Protein 1NEP (pdb70)

GO terms:
  GO:0032367 intracellular cholesterol transport (P, IDA)
  GO:0005515 protein binding (F, IPI)

Foldseek 3Di:
DWDDWDFPAQDQKAWDTWDKPPPPDPPAEDEAPDKIKIKTKMFGQAWFQWKFKWKWWQDVNRTDTFDFPDGTQCVQFDPDRHHHGHMTIGIGMGGQHPPDDQAKIKMWMFMAGPVRHTNTIIIGIYGYHD

Solvent-accessible surface area: 6856 Å² total; per-residue (Å²): 70,95,12,172,79,136,72,41,22,28,182,17,5,84,25,123,59,1,39,2,40,66,4,102,103,69,50,1,112,16,89,72,76,89,36,2,59,3,59,0,28,0,20,1,72,32,83,0,114,53,5,126,3,61,3,49,0,37,17,151,63,107,88,60,95,6,78,23,96,64,51,51,0,39,149,6,62,4,211,36,63,0,57,117,102,108,76,20,65,0,72,14,108,5,30,3,72,115,143,12,54,58,75,124,1,33,2,29,1,25,0,15,13,73,158,112,70,97,0,0,2,2,33,4,40,3,62,5,49,83

InterPro domains:
  IPR003172 MD-2-related lipid-recognition domain [PF02221] (22-146)
  IPR003172 MD-2-related lipid-recognition domain [SM00737] (24-145)
  IPR014756 Immunoglobulin E-set [SSF81296] (21-148)
  IPR033916 Npc2 like, ML domain [cd00916] (24-145)
  IPR039670 Sterol transport protein NPC2-like [PTHR11306] (3-147)

CATH classification: 2.60.40.770

Organism: Bos taurus (NCBI:txid9913)

Secondary structure (DSSP, 8-state):
-B---EES---SEEEEEEEEES-SSSSEEEETT-EEEEEEEEEESS-BS--EEEEEEEETTEEEE---S--BGGGTT--SSB-TT-EEEEEEEEE--TTS-SSEEEEEEEEE-TTS-EEEEEEEEEEEE-

B-factor: mean 12.36, std 5.07, range [4.88, 28.71]

Sequence (130 aa):
EPVKFKDCGSWVGVIKEVNVSPCPTQPCKLHRGQSYSVNVTFTSNTQSQSSKAVVHGIVMGIPVPFPIPESDGCKSGIRCPIEKDKTYNYVNKLPVKNEYPSIKVVVEWELTDDKNQRFFCWQIPIEVEA

Structure (mmCIF, N/CA/C/O backbone):
data_1NEP
#
_entry.id   1NEP
#
_cell.length_a   100.157
_cell.length_b   100.157
_cell.length_c   100.157
_cell.angle_alpha   90.00
_cell.angle_beta   90.00
_cell.angle_gamma   90.00
#
_symmetry.space_group_name_H-M   'I 2 3'
#
loop_
_entity.id
_entity.type
_entity.pdbx_description
1 polymer 'Epididymal secretory protein E1'
2 non-polymer 2-acetamido-2-deoxy-beta-D-glucopyranose
3 non-polymer 'PHOSPHATE ION'
4 water water
#
loop_
_atom_site.group_PDB
_atom_site.id
_atom_site.type_symbol
_atom_site.label_atom_id
_atom_site.label_alt_id
_atom_site.label_comp_id
_atom_site.label_asym_id
_atom_site.label_entity_id
_atom_site.label_seq_id
_atom_site.pdbx_PDB_ins_code
_atom_site.Cartn_x
_atom_site.Cartn_y
_atom_site.Cartn_z
_atom_site.occupancy
_atom_site.B_iso_or_equiv
_atom_site.auth_seq_id
_atom_site.auth_comp_id
_atom_site.auth_asym_id
_atom_site.auth_atom_id
_atom_site.pdbx_PDB_model_num
ATOM 1 N N . GLU A 1 1 ? 59.495 -19.753 71.951 1.00 9.00 1 GLU A N 1
ATOM 2 C CA . GLU A 1 1 ? 60.675 -19.837 72.847 1.00 8.90 1 GLU A CA 1
ATOM 3 C C . GLU A 1 1 ? 60.220 -20.120 74.273 1.00 8.75 1 GLU A C 1
ATOM 4 O O . GLU A 1 1 ? 59.084 -19.808 74.649 1.00 8.04 1 GLU A O 1
ATOM 10 N N . PRO A 1 2 ? 61.093 -20.726 75.087 1.00 9.00 2 PRO A N 1
ATOM 11 C CA . PRO A 1 2 ? 60.687 -20.985 76.467 1.00 9.57 2 PRO A CA 1
ATOM 12 C C . PRO A 1 2 ? 60.518 -19.612 77.114 1.00 8.92 2 PRO A C 1
ATOM 13 O O . PRO A 1 2 ? 61.328 -18.701 76.888 1.00 8.97 2 PRO A O 1
ATOM 17 N N . VAL A 1 3 ? 59.480 -19.455 77.925 1.00 8.11 3 VAL A N 1
ATOM 18 C CA . VAL A 1 3 ? 59.236 -18.189 78.601 1.00 7.68 3 VAL A CA 1
ATOM 19 C C . VAL A 1 3 ? 59.172 -18.332 80.122 1.00 7.79 3 VAL A C 1
ATOM 20 O O . VAL A 1 3 ? 58.911 -19.423 80.666 1.00 8.93 3 VAL A O 1
ATOM 24 N N . LYS A 1 4 ? 59.416 -17.223 80.811 1.00 6.75 4 LYS A N 1
ATOM 25 C CA . LYS A 1 4 ? 59.288 -17.168 82.269 1.00 7.88 4 LYS A CA 1
ATOM 26 C C . LYS A 1 4 ? 57.775 -17.058 82.517 1.00 7.65 4 LYS A C 1
ATOM 27 O O . LYS A 1 4 ? 57.052 -16.442 81.722 1.00 7.65 4 LYS A O 1
ATOM 33 N N . PHE A 1 5 ? 57.281 -17.650 83.600 1.00 7.34 5 PHE A N 1
ATOM 34 C CA . PHE A 1 5 ? 55.842 -17.624 83.866 1.00 7.39 5 PHE A CA 1
ATOM 35 C C . PHE A 1 5 ? 55.606 -17.754 85.356 1.00 7.78 5 PHE A C 1
ATOM 36 O O . PHE A 1 5 ? 56.536 -18.021 86.120 1.00 8.36 5 PHE A O 1
ATOM 44 N N . LYS A 1 6 ? 54.357 -17.557 85.765 1.00 7.41 6 LYS A N 1
ATOM 45 C CA . LYS A 1 6 ? 53.967 -17.724 87.157 1.00 8.23 6 LYS A CA 1
ATOM 46 C C . LYS A 1 6 ? 53.004 -18.913 87.236 1.00 8.20 6 LYS A C 1
ATOM 47 O O . LYS A 1 6 ? 52.024 -18.983 86.480 1.00 7.95 6 LYS A O 1
ATOM 53 N N . ASP A 1 7 ? 53.284 -19.861 88.123 1.00 7.54 7 ASP A N 1
ATOM 54 C CA . ASP A 1 7 ? 52.379 -20.992 88.270 1.00 7.93 7 ASP A CA 1
ATOM 55 C C . ASP A 1 7 ? 51.199 -20.527 89.117 1.00 8.22 7 ASP A C 1
ATOM 56 O O . ASP A 1 7 ? 51.362 -20.064 90.258 1.00 8.57 7 ASP A O 1
ATOM 61 N N . CYS A 1 8 ? 50.004 -20.641 88.556 1.00 7.46 8 CYS A N 1
ATOM 62 C CA . CYS A 1 8 ? 48.800 -20.187 89.250 1.00 7.92 8 CYS A CA 1
ATOM 63 C C . CYS A 1 8 ? 47.938 -21.291 89.816 1.00 7.97 8 CYS A C 1
ATOM 64 O O . CYS A 1 8 ? 46.766 -21.064 90.131 1.00 9.29 8 CYS A O 1
A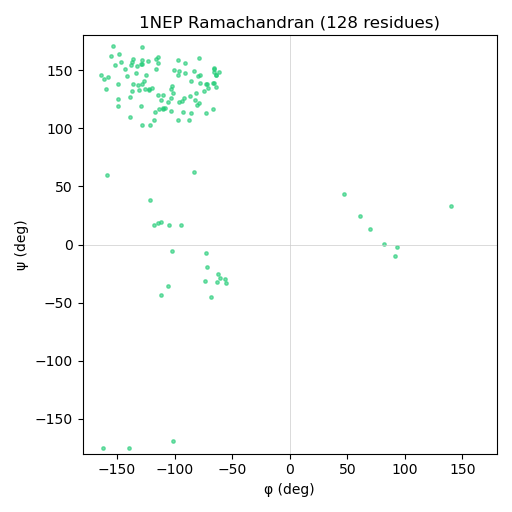TOM 67 N N . GLY A 1 9 ? 48.498 -22.487 89.940 1.00 7.79 9 GLY A N 1
ATOM 68 C CA . GLY A 1 9 ? 47.746 -23.565 90.552 1.00 7.74 9 GLY A CA 1
ATOM 69 C C . GLY A 1 9 ? 47.860 -24.955 89.968 1.00 8.13 9 GLY A C 1
ATOM 70 O O . GLY A 1 9 ? 46.886 -25.705 90.024 1.00 8.36 9 GLY A O 1
ATOM 71 N N . SER A 1 10 ? 49.020 -25.327 89.422 1.00 8.04 10 SER A N 1
ATOM 72 C CA . SER A 1 10 ? 49.180 -26.671 88.855 1.00 7.79 10 SER A CA 1
ATOM 73 C C . SER A 1 10 ? 49.090 -27.651 90.011 1.00 8.79 10 SER A C 1
ATOM 74 O O . SER A 1 10 ? 49.945 -27.651 90.916 1.00 9.10 10 SER A O 1
ATOM 77 N N . TRP A 1 11 ? 48.063 -28.496 89.962 1.00 7.64 11 TRP A N 1
ATOM 78 C CA . TRP A 1 11 ? 47.753 -29.409 91.059 1.00 9.03 11 TRP A CA 1
ATOM 79 C C . TRP A 1 11 ? 47.951 -30.895 90.825 1.00 8.42 11 TRP A C 1
ATOM 80 O O . TRP A 1 11 ? 48.446 -31.590 91.700 1.00 9.33 11 TRP A O 1
ATOM 91 N N . VAL A 1 12 ? 47.527 -31.387 89.664 1.00 7.65 12 VAL A N 1
ATOM 92 C CA . VAL A 1 12 ? 47.691 -32.803 89.328 1.00 8.06 12 VAL A CA 1
ATOM 93 C C . VAL A 1 12 ? 48.654 -32.976 88.156 1.00 7.75 12 VAL A C 1
ATOM 94 O O . VAL A 1 12 ? 48.683 -34.016 87.495 1.00 8.43 12 VAL A O 1
ATOM 98 N N . GLY A 1 13 ? 49.441 -31.932 87.903 1.00 7.42 13 GLY A N 1
ATOM 99 C CA . GLY A 1 13 ? 50.448 -31.960 86.857 1.00 7.30 13 GLY A CA 1
ATOM 100 C C . GLY A 1 13 ? 51.604 -31.083 87.303 1.00 7.25 13 GLY A C 1
ATOM 101 O O . GLY A 1 13 ? 51.463 -30.274 88.221 1.00 7.75 13 GLY A O 1
ATOM 102 N N . VAL A 1 14 ? 52.741 -31.249 86.636 1.00 7.43 14 VAL A N 1
ATOM 103 C CA . VAL A 1 14 ? 53.955 -30.508 86.930 1.00 7.59 14 VAL A CA 1
ATOM 104 C C . VAL A 1 14 ? 54.478 -29.911 85.627 1.00 7.58 14 VAL A C 1
ATOM 105 O O . VAL A 1 14 ? 54.805 -30.638 84.683 1.00 7.50 14 VAL A O 1
ATOM 109 N N . ILE A 1 15 ? 54.560 -28.588 85.576 1.00 7.00 15 ILE A N 1
ATOM 110 C CA . ILE A 1 15 ? 55.047 -27.923 84.372 1.00 7.63 15 ILE A CA 1
ATOM 111 C C . ILE A 1 15 ? 56.561 -28.047 84.205 1.00 7.77 15 ILE A C 1
ATOM 112 O O . ILE A 1 15 ? 57.320 -27.801 85.138 1.00 8.22 15 ILE A O 1
ATOM 117 N N . LYS A 1 16 ? 56.974 -28.425 83.001 1.00 7.63 16 LYS A N 1
ATOM 118 C CA . LYS A 1 16 ? 58.394 -28.539 82.664 1.00 9.10 16 LYS A CA 1
ATOM 119 C C . LYS A 1 16 ? 58.835 -27.371 81.774 1.00 9.34 16 LYS A C 1
ATOM 120 O O . LYS A 1 16 ? 59.965 -26.888 81.880 1.00 10.23 16 LYS A O 1
ATOM 126 N N . GLU A 1 17 ? 57.952 -26.928 80.885 1.00 8.67 17 GLU A N 1
ATOM 127 C CA . GLU A 1 17 ? 58.277 -25.806 80.020 1.00 8.93 17 GLU A CA 1
ATOM 128 C C . GLU A 1 17 ? 57.024 -25.193 79.425 1.00 8.53 17 GLU A C 1
ATOM 129 O O . GLU A 1 17 ? 56.076 -25.900 79.115 1.00 8.08 17 GLU A O 1
ATOM 135 N N . VAL A 1 18 ? 57.014 -23.868 79.310 1.00 7.95 18 VAL A N 1
ATOM 136 C CA . VAL A 1 18 ? 55.930 -23.160 78.630 1.00 7.73 18 VAL A CA 1
ATOM 137 C C . VAL A 1 18 ? 56.651 -22.494 77.447 1.00 7.73 18 VAL A C 1
ATOM 138 O O . VAL A 1 18 ? 57.518 -21.636 77.636 1.00 7.07 18 VAL A O 1
ATOM 142 N N . ASN A 1 19 ? 56.327 -22.918 76.230 1.00 7.60 19 ASN A N 1
ATOM 143 C CA . ASN A 1 19 ? 56.982 -22.366 75.051 1.00 8.19 19 ASN A CA 1
ATOM 144 C C . ASN A 1 19 ? 55.958 -21.592 74.245 1.00 8.12 19 ASN A C 1
ATOM 145 O O . ASN A 1 19 ? 54.976 -22.167 73.768 1.00 8.39 19 ASN A O 1
ATOM 150 N N . VAL A 1 20 ? 56.172 -20.283 74.110 1.00 8.27 20 VAL A N 1
ATOM 151 C CA . VAL A 1 20 ? 55.255 -19.418 73.365 1.00 7.92 20 VAL A CA 1
ATOM 152 C C . VAL A 1 20 ? 56.055 -18.746 72.259 1.00 8.09 20 VAL A C 1
ATOM 153 O O . VAL A 1 20 ? 57.148 -18.230 72.510 1.00 7.65 20 VAL A O 1
ATOM 157 N N . SER A 1 21 ? 55.516 -18.759 71.045 1.00 7.49 21 SER A N 1
ATOM 158 C CA . SER A 1 21 ? 56.209 -18.163 69.904 1.00 8.55 21 SER A CA 1
ATOM 159 C C . SER A 1 21 ? 55.250 -17.275 69.139 1.00 8.31 21 SER A C 1
ATOM 160 O O . SER A 1 21 ? 54.093 -17.624 68.934 1.00 8.21 21 SER A O 1
ATOM 163 N N . PRO A 1 22 ? 55.706 -16.096 68.716 1.00 8.68 22 PRO A N 1
ATOM 164 C CA . PRO A 1 22 ? 57.045 -15.531 68.894 1.00 8.85 22 PRO A CA 1
ATOM 165 C C . PRO A 1 22 ? 57.141 -14.799 70.223 1.00 8.76 22 PRO A C 1
ATOM 166 O O . PRO A 1 22 ? 56.298 -13.954 70.534 1.00 8.76 22 PRO A O 1
ATOM 170 N N . CYS A 1 23 ? 58.156 -15.129 71.015 1.00 8.27 23 CYS A N 1
ATOM 171 C CA . CYS A 1 23 ? 58.346 -14.459 72.289 1.00 7.88 23 CYS A CA 1
ATOM 172 C C . CYS A 1 23 ? 59.776 -14.585 72.798 1.00 7.93 23 CYS A C 1
ATOM 173 O O . CYS A 1 23 ? 59.993 -15.111 73.893 1.00 7.91 23 CYS A O 1
ATOM 176 N N . PRO A 1 24 ? 60.768 -14.084 72.034 1.00 8.27 24 PRO A N 1
ATOM 177 C CA . PRO A 1 24 ? 62.170 -14.172 72.458 1.00 9.13 24 PRO A CA 1
ATOM 178 C C . PRO A 1 24 ? 62.471 -13.406 73.730 1.00 8.52 24 PRO A C 1
ATOM 179 O O . PRO A 1 24 ? 63.366 -13.788 74.476 1.00 8.63 24 PRO A O 1
ATOM 183 N N . THR A 1 25 ? 61.760 -12.297 73.940 1.00 7.79 25 THR A N 1
ATOM 184 C CA . THR A 1 25 ? 61.885 -11.516 7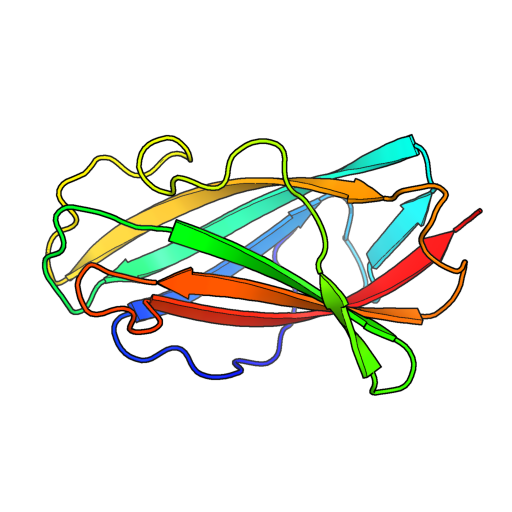5.169 1.00 6.90 25 THR A CA 1
ATOM 185 C C . THR A 1 25 ? 60.461 -11.158 75.592 1.00 6.58 25 THR A C 1
ATOM 186 O O . THR A 1 25 ? 59.522 -11.169 74.771 1.00 6.47 25 THR A O 1
ATOM 190 N N . GLN A 1 26 ? 60.307 -10.822 76.866 1.00 5.60 26 GLN A N 1
ATOM 191 C CA . GLN A 1 26 ? 58.991 -10.557 77.425 1.00 6.21 26 GLN A CA 1
ATOM 192 C C . GLN A 1 26 ? 58.764 -9.120 77.871 1.00 7.15 26 GLN A C 1
ATOM 193 O O . GLN A 1 26 ? 59.718 -8.388 78.099 1.00 6.65 26 GLN A O 1
ATOM 199 N N . PRO A 1 27 ? 57.496 -8.677 77.933 1.00 7.86 27 PRO A N 1
ATOM 200 C CA . PRO A 1 27 ? 56.273 -9.415 77.606 1.00 7.06 27 PRO A CA 1
ATOM 201 C C . PRO A 1 27 ? 56.202 -9.761 76.120 1.00 7.85 27 PRO A C 1
ATOM 202 O O . PRO A 1 27 ? 56.744 -9.049 75.260 1.00 7.84 27 PRO A O 1
ATOM 206 N N . CYS A 1 28 ? 55.531 -10.860 75.799 1.00 8.42 28 CYS A N 1
ATOM 207 C CA . CYS A 1 28 ? 55.352 -11.199 74.399 1.00 8.93 28 CYS A CA 1
ATOM 208 C C . CYS A 1 28 ? 54.471 -10.122 73.805 1.00 10.17 28 CYS A C 1
ATOM 209 O O . CYS A 1 28 ? 53.641 -9.507 74.488 1.00 9.71 28 CYS A O 1
ATOM 212 N N . LYS A 1 29 ? 54.641 -9.893 72.523 1.00 11.76 29 LYS A N 1
ATOM 213 C CA . LYS A 1 29 ? 53.817 -8.925 71.860 1.00 14.99 29 LYS A CA 1
ATOM 214 C C . LYS A 1 29 ? 53.516 -9.496 70.484 1.00 15.52 29 LYS A C 1
ATOM 215 O O . LYS A 1 29 ? 54.327 -10.207 69.894 1.00 17.64 29 LYS A O 1
ATOM 221 N N . LEU A 1 30 ? 52.318 -9.229 70.009 1.00 17.38 30 LEU A N 1
ATOM 222 C CA . LEU A 1 30 ? 51.902 -9.709 68.709 1.00 16.95 30 LEU A CA 1
ATOM 223 C C . LEU A 1 30 ? 50.68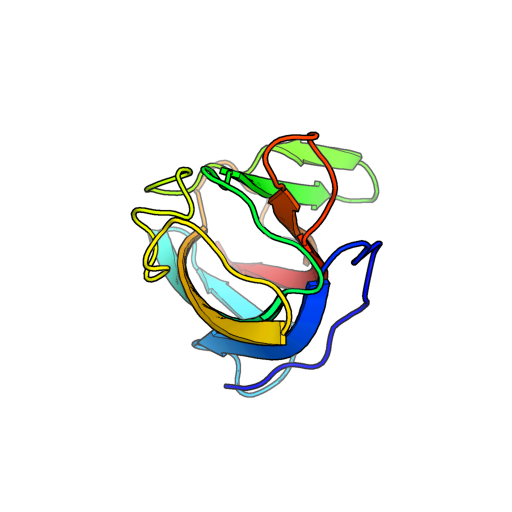9 -8.857 68.410 1.00 17.70 30 LEU A C 1
ATOM 224 O O . LEU A 1 30 ? 49.957 -8.485 69.328 1.00 16.90 30 LEU A O 1
ATOM 229 N N . HIS A 1 31 ? 50.501 -8.544 67.131 1.00 18.07 31 HIS A N 1
ATOM 230 C CA . HIS A 1 31 ? 49.389 -7.718 66.675 1.00 18.48 31 HIS A CA 1
ATOM 231 C C . HIS A 1 31 ? 48.089 -8.467 66.578 1.00 18.67 31 HIS A C 1
ATOM 232 O O . HIS A 1 31 ? 48.055 -9.704 66.496 1.00 18.74 31 HIS A O 1
ATOM 239 N N . ARG A 1 32 ? 46.989 -7.711 66.573 1.00 17.57 32 ARG A N 1
ATOM 240 C CA . ARG A 1 32 ? 45.689 -8.341 66.415 1.00 17.75 32 ARG A CA 1
ATOM 241 C C . ARG A 1 32 ? 45.708 -9.011 65.069 1.00 17.98 32 ARG A C 1
ATOM 242 O O . ARG A 1 32 ? 46.380 -8.508 64.179 1.00 18.69 32 ARG A O 1
ATOM 250 N N . GLY A 1 33 ? 44.999 -10.120 64.919 1.00 18.39 33 GLY A N 1
ATOM 251 C CA . GLY A 1 33 ? 44.956 -10.822 63.649 1.00 19.07 33 GLY A CA 1
ATOM 252 C C . GLY A 1 33 ? 46.017 -11.901 63.505 1.00 18.86 33 GLY A C 1
ATOM 253 O O . GLY A 1 33 ? 45.990 -12.668 62.535 1.00 19.76 33 GLY A O 1
ATOM 254 N N . GLN A 1 34 ? 46.971 -11.965 64.433 1.00 17.82 34 GLN A N 1
ATOM 255 C CA . GLN A 1 34 ? 48.023 -12.990 64.390 1.00 17.80 34 GLN A CA 1
ATOM 256 C C . GLN A 1 34 ? 47.847 -13.890 65.599 1.00 16.46 34 GLN A C 1
ATOM 257 O O . GLN A 1 34 ? 47.173 -13.514 66.557 1.00 16.67 34 GLN A O 1
ATOM 263 N N . SER A 1 35 ? 48.440 -15.078 65.558 1.00 13.72 35 SER A N 1
ATOM 264 C CA . SER A 1 35 ? 48.321 -15.996 66.680 1.00 12.72 35 SER A CA 1
ATOM 265 C C . SER A 1 35 ? 49.651 -16.462 67.225 1.00 11.13 35 SER A C 1
ATOM 266 O O . SER A 1 35 ? 50.629 -16.637 66.492 1.00 11.34 35 SER A O 1
ATOM 269 N N . TYR A 1 36 ? 49.679 -16.657 68.537 1.00 9.85 36 TYR A N 1
ATOM 270 C CA . TYR A 1 36 ? 50.856 -17.219 69.179 1.00 8.62 36 TYR A CA 1
ATOM 271 C C . TYR A 1 36 ? 50.741 -18.736 69.034 1.00 9.17 36 TYR A C 1
ATOM 272 O O . TYR A 1 36 ? 49.639 -19.287 68.995 1.00 9.75 36 TYR A O 1
ATOM 281 N N . SER A 1 37 ? 51.882 -19.403 68.955 1.00 9.12 37 SER A N 1
ATOM 282 C CA . SER A 1 37 ? 51.923 -20.859 68.962 1.00 9.46 37 SER A CA 1
ATOM 283 C C . SER A 1 37 ? 52.326 -21.191 70.400 1.00 9.44 37 SER A C 1
ATOM 284 O O . SER A 1 37 ? 53.285 -20.625 70.940 1.00 10.85 37 SER A O 1
ATOM 287 N N . VAL A 1 38 ? 51.594 -22.097 71.030 1.00 8.36 38 VAL A N 1
ATOM 288 C CA . VAL A 1 38 ? 51.847 -22.467 72.417 1.00 9.25 38 VAL A CA 1
ATOM 289 C C . VAL A 1 38 ? 52.125 -23.964 72.529 1.00 9.53 38 VAL A C 1
ATOM 290 O O . VAL A 1 38 ? 51.398 -24.776 71.941 1.00 10.87 38 VAL A O 1
ATOM 294 N N . ASN A 1 39 ? 53.167 -24.317 73.278 1.00 9.22 39 ASN A N 1
ATOM 295 C CA . ASN A 1 39 ? 53.568 -25.711 73.486 1.00 9.23 39 ASN A CA 1
ATOM 296 C C . ASN A 1 39 ? 53.954 -25.832 74.954 1.00 8.55 39 ASN A C 1
ATOM 297 O O . ASN A 1 39 ? 54.982 -25.292 75.379 1.00 8.09 39 ASN A O 1
ATOM 302 N N . VAL A 1 40 ? 53.120 -26.529 75.720 1.00 8.32 40 VAL A N 1
ATOM 303 C CA . VAL A 1 40 ? 53.349 -26.700 77.149 1.00 8.36 40 VAL A CA 1
ATOM 304 C C . VAL A 1 40 ? 53.774 -28.128 77.456 1.00 8.63 40 VAL A C 1
ATOM 305 O O . VAL A 1 40 ? 53.023 -29.071 77.212 1.00 9.20 40 VAL A O 1
ATOM 309 N N . THR A 1 41 ? 54.983 -28.284 77.978 1.00 8.76 41 THR A N 1
ATOM 310 C CA . THR A 1 41 ? 55.467 -29.609 78.354 1.00 8.52 41 THR A CA 1
ATOM 311 C C . THR A 1 41 ? 55.144 -29.790 79.835 1.00 8.42 41 THR A C 1
ATOM 312 O O . THR A 1 41 ? 55.537 -28.965 80.663 1.00 9.00 41 THR A O 1
ATOM 316 N N . PHE A 1 42 ? 54.412 -30.845 80.178 1.00 8.04 42 PHE A N 1
ATOM 317 C CA . PHE A 1 42 ? 54.094 -31.086 81.583 1.00 7.67 42 PHE A CA 1
ATOM 318 C C . PHE A 1 42 ? 54.022 -32.576 81.841 1.00 7.91 42 PHE A C 1
ATOM 319 O O . PHE A 1 42 ? 53.798 -33.368 80.927 1.00 8.11 42 PHE A O 1
ATOM 327 N N . THR A 1 43 ? 54.220 -32.951 83.097 1.00 8.28 43 THR A N 1
ATOM 328 C CA . THR A 1 43 ? 54.156 -34.353 83.496 1.00 8.18 43 THR A CA 1
ATOM 329 C C . THR A 1 43 ? 52.895 -34.528 84.337 1.00 8.84 43 THR A C 1
ATOM 330 O O . THR A 1 43 ? 52.656 -33.774 85.276 1.00 8.87 43 THR A O 1
ATOM 334 N N . SER A 1 44 ? 52.075 -35.510 83.991 1.00 8.73 44 SER A N 1
ATOM 335 C CA . SER A 1 44 ? 50.858 -35.745 84.750 1.00 8.80 44 SER A CA 1
ATOM 336 C C . SER A 1 44 ? 51.125 -36.511 86.037 1.00 9.87 44 SER A C 1
ATOM 337 O O . SER A 1 44 ? 52.003 -37.376 86.073 1.00 10.01 44 SER A O 1
ATOM 340 N N . ASN A 1 45 ? 50.377 -36.192 87.090 1.00 10.45 45 ASN A N 1
ATOM 341 C CA . ASN A 1 45 ? 50.486 -36.950 88.329 1.00 11.29 45 ASN A CA 1
ATOM 342 C C . ASN A 1 45 ? 49.181 -37.728 88.540 1.00 11.03 45 ASN A C 1
ATOM 343 O O . ASN A 1 45 ? 48.873 -38.156 89.649 1.00 11.85 45 ASN A O 1
ATOM 348 N N . THR A 1 46 ? 48.416 -37.915 87.469 1.00 11.08 46 THR A N 1
ATOM 349 C CA . THR A 1 46 ? 47.160 -38.656 87.570 1.00 11.23 46 THR A CA 1
ATOM 350 C C . THR A 1 46 ? 46.745 -39.277 86.241 1.00 11.16 46 THR A C 1
ATOM 351 O O . THR A 1 46 ? 47.209 -38.893 85.166 1.00 12.15 46 THR A O 1
ATOM 355 N N . GLN A 1 47 ? 45.851 -40.250 86.329 1.00 11.84 47 GLN A N 1
ATOM 356 C CA . GLN A 1 47 ? 45.284 -40.859 85.145 1.00 11.74 47 GLN A CA 1
ATOM 357 C C . GLN A 1 47 ? 44.034 -40.014 84.862 1.00 10.80 47 GLN A C 1
ATOM 358 O O . GLN A 1 47 ? 43.408 -39.484 85.788 1.00 11.03 47 GLN A O 1
ATOM 364 N N . SER A 1 48 ? 43.685 -39.862 83.592 1.00 9.81 48 SER A N 1
ATOM 365 C CA . SER A 1 48 ? 42.477 -39.122 83.240 1.00 9.79 48 SER A CA 1
ATOM 366 C C . SER A 1 48 ? 42.023 -39.510 81.844 1.00 9.97 48 SER A C 1
ATOM 367 O O . SER A 1 48 ? 42.827 -39.581 80.915 1.00 10.18 48 SER A O 1
ATOM 370 N N . GLN A 1 49 ? 40.731 -39.774 81.696 1.00 10.44 49 GLN A N 1
ATOM 371 C CA . GLN A 1 49 ? 40.192 -40.122 80.389 1.00 11.79 49 GLN A CA 1
ATOM 372 C C . GLN A 1 49 ? 40.105 -38.893 79.477 1.00 11.53 49 GLN A C 1
ATOM 373 O O . GLN A 1 49 ? 40.263 -39.002 78.249 1.00 12.39 49 GLN A O 1
ATOM 379 N N . SER A 1 50 ? 39.880 -37.729 80.092 1.00 10.43 50 SER A N 1
ATOM 380 C CA . SER A 1 50 ? 39.690 -36.474 79.370 1.00 10.32 50 SER A CA 1
ATOM 381 C C . SER A 1 50 ? 40.583 -35.350 79.851 1.00 9.32 50 SER A C 1
ATOM 382 O O . SER A 1 50 ? 41.252 -35.455 80.870 1.00 10.21 50 SER A O 1
ATOM 385 N N . SER A 1 51 ? 40.579 -34.264 79.087 1.00 9.24 51 SER A N 1
ATOM 386 C CA . SER A 1 51 ? 41.285 -33.055 79.489 1.00 8.12 51 SER A CA 1
ATOM 387 C C . SER A 1 51 ? 40.639 -31.906 78.740 1.00 8.54 51 SER A C 1
ATOM 388 O O . SER A 1 51 ? 40.232 -32.052 77.590 1.00 9.33 51 SER A O 1
ATOM 391 N N . LYS A 1 52 ? 40.554 -30.758 79.406 1.00 8.90 52 LYS A N 1
ATOM 392 C CA . LYS A 1 52 ? 39.909 -29.581 78.851 1.00 8.69 52 LYS A CA 1
ATOM 393 C C . LYS A 1 52 ? 40.734 -28.341 79.149 1.00 8.20 52 LYS A C 1
ATOM 394 O O . LYS A 1 52 ? 41.183 -28.124 80.283 1.00 8.24 52 LYS A O 1
ATOM 400 N N . ALA A 1 53 ? 40.955 -27.543 78.115 1.00 8.40 53 ALA A N 1
ATOM 401 C CA . ALA A 1 53 ? 41.722 -26.322 78.274 1.00 8.31 53 ALA A CA 1
ATOM 402 C C . ALA A 1 53 ? 40.812 -25.122 78.365 1.00 8.23 53 ALA A C 1
ATOM 403 O O . ALA A 1 53 ? 39.710 -25.104 77.805 1.00 9.55 53 ALA A O 1
ATOM 405 N N . VAL A 1 54 ? 41.278 -24.114 79.083 1.00 8.16 54 VAL A N 1
ATOM 406 C CA . VAL A 1 54 ? 40.540 -22.868 79.193 1.00 9.04 54 VAL A CA 1
ATOM 407 C C . VAL A 1 54 ? 41.556 -21.743 79.373 1.00 8.49 54 VAL A C 1
ATOM 408 O O . VAL A 1 54 ? 42.568 -21.877 80.080 1.00 8.81 54 VAL A O 1
ATOM 412 N N . VAL A 1 55 ? 41.297 -20.645 78.686 1.00 8.15 55 VAL A N 1
ATOM 413 C CA . VAL A 1 55 ? 42.189 -19.494 78.712 1.00 7.99 55 VAL A CA 1
ATOM 414 C C . VAL A 1 55 ? 41.438 -18.231 79.094 1.00 7.79 55 VAL A C 1
ATOM 415 O O . VAL A 1 55 ? 40.283 -18.034 78.691 1.00 8.75 55 VAL A O 1
ATOM 419 N N . HIS A 1 56 ? 42.078 -17.385 79.891 1.00 7.29 56 HIS A N 1
ATOM 420 C CA . HIS A 1 56 ? 41.503 -16.093 80.245 1.00 8.47 56 HIS A CA 1
ATOM 421 C C . HIS A 1 56 ? 42.557 -15.024 80.085 1.00 8.42 56 HIS A C 1
ATOM 422 O O . HIS A 1 56 ? 43.745 -15.277 80.262 1.00 8.97 56 HIS A O 1
ATOM 429 N N . GLY A 1 57 ? 42.112 -13.836 79.707 1.00 8.02 57 GLY A N 1
ATOM 430 C CA . GLY A 1 57 ? 42.983 -12.678 79.638 1.00 8.43 57 GLY A CA 1
ATOM 431 C C . GLY A 1 57 ? 42.568 -11.863 80.859 1.00 9.96 57 GLY A C 1
ATOM 432 O O . GLY A 1 57 ? 41.382 -11.528 81.015 1.00 11.05 57 GLY A O 1
ATOM 433 N N . ILE A 1 58 ? 43.511 -11.571 81.749 1.00 8.51 58 ILE A N 1
ATOM 434 C CA . ILE A 1 58 ? 43.228 -10.792 82.948 1.00 8.75 58 ILE A CA 1
ATOM 435 C C . ILE A 1 58 ? 43.635 -9.376 82.579 1.00 8.98 58 ILE A C 1
ATOM 436 O O . ILE A 1 58 ? 44.824 -9.061 82.437 1.00 9.06 58 ILE A O 1
ATOM 441 N N . VAL A 1 59 ? 42.621 -8.544 82.382 1.00 8.47 59 VAL A N 1
ATOM 442 C CA . VAL A 1 59 ? 42.794 -7.166 81.935 1.00 9.49 59 VAL A CA 1
ATOM 443 C C . VAL A 1 59 ? 42.619 -6.233 83.117 1.00 9.38 59 VAL A C 1
ATOM 444 O O . VAL A 1 59 ? 41.530 -6.139 83.673 1.00 9.18 59 VAL A O 1
ATOM 448 N N . MET A 1 60 ? 43.691 -5.539 83.486 1.00 10.53 60 MET A N 1
ATOM 449 C CA . MET A 1 60 ? 43.665 -4.651 84.645 1.00 12.48 60 MET A CA 1
ATOM 450 C C . MET A 1 60 ? 43.031 -5.354 85.850 1.00 12.35 60 MET A C 1
ATOM 451 O O . MET A 1 60 ? 42.211 -4.779 86.567 1.00 12.86 60 MET A O 1
ATOM 456 N N . GLY A 1 61 ? 43.408 -6.618 86.051 1.00 12.31 61 GLY A N 1
ATOM 457 C CA . GLY A 1 61 ? 42.918 -7.385 87.182 1.00 11.68 61 GLY A CA 1
ATOM 458 C C . GLY A 1 61 ? 41.552 -8.018 87.025 1.00 11.73 61 GLY A C 1
ATOM 459 O O . GLY A 1 61 ? 41.076 -8.700 87.935 1.00 11.77 61 GLY A O 1
ATOM 460 N N . ILE A 1 62 ? 40.931 -7.817 85.866 1.00 10.82 62 ILE A N 1
ATOM 461 C CA . ILE A 1 62 ? 39.599 -8.346 85.594 1.00 10.43 62 ILE A CA 1
ATOM 462 C C . ILE A 1 62 ? 39.671 -9.464 84.552 1.00 10.29 62 ILE A C 1
ATOM 463 O O . ILE A 1 62 ? 40.076 -9.241 83.416 1.00 9.91 62 ILE A O 1
ATOM 468 N N . PRO A 1 63 ? 39.284 -10.689 84.927 1.00 10.88 63 PRO A N 1
ATOM 469 C CA . PRO A 1 63 ? 39.337 -11.795 83.969 1.00 11.15 63 PRO A CA 1
ATOM 470 C C . PRO A 1 63 ? 38.284 -11.741 82.872 1.00 11.07 63 PRO A C 1
ATOM 471 O O . PRO A 1 63 ? 37.112 -11.439 83.118 1.00 11.00 63 PRO A O 1
ATOM 475 N N . VAL A 1 64 ? 38.730 -12.062 81.664 1.00 10.28 64 VAL A N 1
ATOM 476 C CA . VAL A 1 64 ? 37.890 -12.094 80.468 1.00 11.34 64 VAL A CA 1
ATOM 477 C C . VAL A 1 64 ? 38.171 -13.444 79.773 1.00 10.77 64 VAL A C 1
ATOM 478 O O . VAL A 1 64 ? 39.322 -13.829 79.620 1.00 10.58 64 VAL A O 1
ATOM 482 N N . PRO A 1 65 ? 37.130 -14.187 79.361 1.00 11.66 65 PRO A N 1
ATOM 483 C CA . PRO A 1 65 ? 37.409 -15.466 78.689 1.00 12.37 65 PRO A CA 1
ATOM 484 C C . PRO A 1 65 ? 38.084 -15.213 77.328 1.00 13.39 65 PRO A C 1
ATOM 485 O O . PRO A 1 65 ? 37.697 -14.283 76.616 1.00 13.22 65 PRO A O 1
ATOM 489 N N . PHE A 1 66 ? 39.091 -16.018 76.978 1.00 13.39 66 PHE A N 1
ATOM 490 C CA . PHE A 1 66 ? 39.832 -15.921 75.705 1.00 15.14 66 PHE A CA 1
ATOM 491 C C . PHE A 1 66 ? 39.653 -17.215 74.907 1.00 17.27 66 PHE A C 1
ATOM 492 O O . PHE A 1 66 ? 40.244 -18.241 75.230 1.00 16.97 66 PHE A O 1
ATOM 500 N N . PRO A 1 67 ? 38.864 -17.176 73.832 1.00 18.66 67 PRO A N 1
ATOM 501 C CA . PRO A 1 67 ? 38.655 -18.394 73.038 1.00 19.20 67 PRO A CA 1
ATOM 502 C C . PRO A 1 67 ? 39.883 -18.930 72.319 1.00 19.97 67 PRO A C 1
ATOM 503 O O . PRO A 1 67 ? 40.770 -18.175 71.921 1.00 20.93 67 PRO A O 1
ATOM 507 N N . ILE A 1 68 ? 39.922 -20.250 72.172 1.00 21.09 68 ILE A N 1
ATOM 508 C CA . ILE A 1 68 ? 40.993 -20.924 71.455 1.00 21.51 68 ILE A CA 1
ATOM 509 C C . ILE A 1 68 ? 40.319 -21.837 70.432 1.00 22.25 68 ILE A C 1
ATOM 510 O O . ILE A 1 68 ? 39.161 -22.228 70.610 1.00 21.61 68 ILE A O 1
ATOM 515 N N . PRO A 1 69 ? 41.024 -22.171 69.337 1.00 22.89 69 PRO A N 1
ATOM 516 C CA . PRO A 1 69 ? 40.501 -23.029 68.267 1.00 22.97 69 PRO A CA 1
ATOM 517 C C . PRO A 1 69 ? 39.998 -24.414 68.680 1.00 22.44 69 PRO A C 1
ATOM 518 O O . PRO A 1 69 ? 39.093 -24.963 68.051 1.00 23.62 69 PRO A O 1
ATOM 522 N N . GLU A 1 70 ? 40.582 -24.976 69.729 1.00 20.58 70 GLU A N 1
ATOM 523 C CA . GLU A 1 70 ? 40.209 -26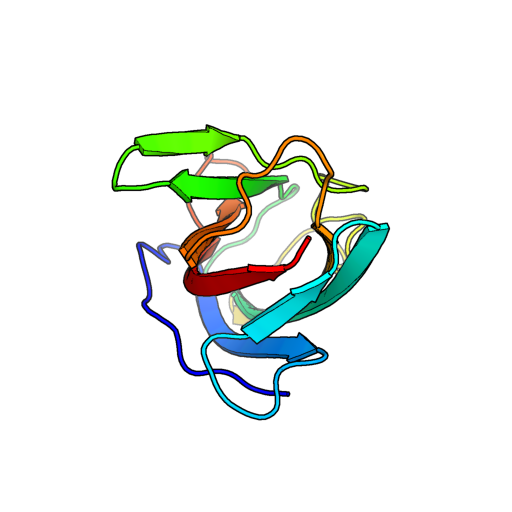.310 70.187 1.00 18.00 70 GLU A CA 1
ATOM 524 C C . GLU A 1 70 ? 40.406 -26.357 71.699 1.00 15.37 70 GLU A C 1
ATOM 525 O O . GLU A 1 70 ? 41.485 -26.035 72.173 1.00 15.83 70 GLU A O 1
ATOM 531 N N . SER A 1 71 ? 39.365 -26.733 72.442 1.00 13.87 71 SER A N 1
ATOM 532 C CA . SER A 1 71 ? 39.463 -26.797 73.910 1.00 12.63 71 SER A CA 1
ATOM 533 C C . SER A 1 7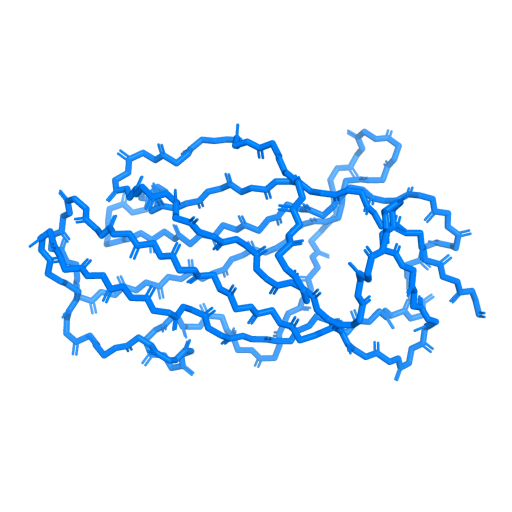1 ? 39.626 -28.206 74.488 1.00 11.67 71 SER A C 1
ATOM 534 O O . SER A 1 71 ? 39.799 -28.356 75.703 1.00 10.94 71 SER A O 1
ATOM 537 N N . ASP A 1 72 ? 39.550 -29.233 73.644 1.00 10.45 72 ASP A N 1
ATOM 538 C CA . ASP A 1 72 ? 39.707 -30.617 74.099 1.00 10.36 72 ASP A CA 1
ATOM 539 C C . ASP A 1 72 ? 41.205 -30.905 74.092 1.00 9.69 72 ASP A C 1
ATOM 540 O O . ASP A 1 72 ? 41.835 -30.937 73.040 1.00 10.14 72 ASP A O 1
ATOM 545 N N . GLY A 1 73 ? 41.775 -31.104 75.274 1.00 9.78 73 GLY A N 1
ATOM 546 C CA . GLY A 1 73 ? 43.195 -31.377 75.362 1.00 9.64 73 GLY A CA 1
ATOM 547 C C . GLY A 1 73 ? 43.613 -32.632 74.628 1.00 9.74 73 GLY A C 1
ATOM 548 O O . GLY A 1 73 ? 44.738 -32.733 74.140 1.00 9.83 73 GLY A O 1
ATOM 549 N N . CYS A 1 74 ? 42.692 -33.589 74.542 1.00 10.78 74 CYS A N 1
ATOM 550 C CA . CYS A 1 74 ? 42.947 -34.864 73.876 1.00 11.41 74 CYS A CA 1
ATOM 551 C C . CYS A 1 74 ? 43.013 -34.717 72.359 1.00 11.70 74 CYS A C 1
ATOM 552 O O . CYS A 1 74 ? 43.353 -35.669 71.646 1.00 12.70 74 CYS A O 1
ATOM 555 N N . LYS A 1 75 ? 42.688 -33.521 71.873 1.00 11.39 75 LYS A N 1
ATOM 556 C CA . LYS A 1 75 ? 42.773 -33.196 70.447 1.00 11.73 75 LYS A CA 1
ATOM 557 C C . LYS A 1 75 ? 43.795 -32.075 70.287 1.00 11.74 75 LYS A C 1
ATOM 558 O O . LYS A 1 75 ? 43.845 -31.404 69.247 1.00 12.73 75 LYS A O 1
ATOM 564 N N . SER A 1 76 ? 44.603 -31.881 71.328 1.00 10.91 76 SER A N 1
ATOM 565 C CA . SER A 1 76 ? 45.621 -30.834 71.341 1.00 10.95 76 SER A CA 1
ATOM 566 C C . SER A 1 76 ? 47.031 -31.373 71.542 1.00 11.32 76 SER A C 1
ATOM 567 O O . SER A 1 76 ? 47.844 -30.781 72.264 1.00 11.48 76 SER A O 1
ATOM 570 N N . GLY A 1 77 ? 47.318 -32.521 70.930 1.00 11.00 77 GLY A N 1
ATOM 571 C CA . GLY A 1 77 ? 48.652 -33.091 71.027 1.00 11.64 77 GLY A CA 1
ATOM 572 C C . GLY A 1 77 ? 48.862 -34.090 72.147 1.00 11.49 77 GLY A C 1
ATOM 573 O O . GLY A 1 77 ? 49.941 -34.660 72.290 1.00 12.21 77 GLY A O 1
ATOM 574 N N . ILE A 1 78 ? 47.827 -34.300 72.946 1.00 11.46 78 ILE A N 1
ATOM 575 C CA . ILE A 1 78 ? 47.890 -35.242 74.057 1.00 11.61 78 ILE A CA 1
ATOM 576 C C . ILE A 1 78 ? 47.161 -36.523 73.665 1.00 12.46 78 ILE A C 1
ATOM 577 O O . ILE A 1 78 ? 45.995 -36.489 73.256 1.00 11.92 78 ILE A O 1
ATOM 582 N N . ARG A 1 79 ? 47.853 -37.651 73.787 1.00 13.20 79 ARG A N 1
ATOM 583 C CA . ARG A 1 79 ? 47.228 -38.933 73.475 1.00 14.86 79 ARG A CA 1
ATOM 584 C C . ARG A 1 79 ? 46.538 -39.443 74.734 1.00 14.12 79 ARG A C 1
ATOM 585 O O . ARG A 1 79 ? 47.186 -39.871 75.684 1.00 15.37 79 ARG A O 1
ATOM 593 N N . CYS A 1 80 ? 45.216 -39.390 74.737 1.00 13.59 80 CYS A N 1
ATOM 594 C CA . CYS A 1 80 ? 44.465 -39.842 75.891 1.00 13.25 80 CYS A CA 1
ATOM 595 C C . CYS A 1 80 ? 44.115 -41.317 75.742 1.00 13.40 80 CYS A C 1
ATOM 596 O O . CYS A 1 80 ? 44.053 -41.832 74.630 1.00 14.63 80 CYS A O 1
ATOM 599 N N . PRO A 1 81 ? 43.869 -42.014 76.858 1.00 13.35 81 PRO A N 1
ATOM 600 C CA . PRO A 1 81 ? 43.888 -41.516 78.237 1.00 12.77 81 PRO A CA 1
ATOM 601 C C . PRO A 1 81 ? 45.239 -41.039 78.743 1.00 12.35 81 PRO A C 1
ATOM 602 O O . PRO A 1 81 ? 46.285 -41.585 78.397 1.00 12.12 81 PRO A O 1
ATOM 606 N N . ILE A 1 82 ? 45.202 -40.015 79.585 1.00 11.09 82 ILE A N 1
ATOM 607 C CA . ILE A 1 82 ? 46.409 -39.492 80.199 1.00 10.86 82 ILE A CA 1
ATOM 608 C C . ILE A 1 82 ? 46.797 -40.442 81.343 1.00 11.31 82 ILE A C 1
ATOM 609 O O . ILE A 1 82 ? 45.933 -40.926 82.081 1.00 11.46 82 ILE A O 1
ATOM 614 N N . GLU A 1 83 ? 48.092 -40.709 81.480 1.00 11.53 83 GLU A N 1
ATOM 615 C CA . GLU A 1 83 ? 48.585 -41.619 82.514 1.00 12.73 83 GLU A CA 1
ATOM 616 C C . GLU A 1 83 ? 49.490 -40.946 83.540 1.00 12.17 83 GLU A C 1
ATOM 617 O O . GLU A 1 83 ? 50.184 -39.976 83.243 1.00 12.62 83 GLU A O 1
ATOM 623 N N . LYS A 1 84 ? 49.487 -41.473 84.753 1.00 12.06 84 LYS A N 1
ATOM 624 C CA . LYS A 1 84 ? 50.309 -40.927 85.812 1.00 12.14 84 LYS A CA 1
ATOM 625 C C . LYS A 1 84 ? 51.803 -41.053 85.498 1.00 11.81 84 LYS A C 1
ATOM 626 O O . LYS A 1 84 ? 52.276 -42.101 85.049 1.00 11.81 84 LYS A O 1
ATOM 632 N N . ASP A 1 85 ? 52.528 -39.965 85.750 1.00 12.58 85 ASP A N 1
ATOM 633 C CA . ASP A 1 85 ? 53.968 -39.855 85.557 1.00 13.22 85 ASP A CA 1
ATOM 634 C C . ASP A 1 85 ? 54.464 -39.856 84.120 1.00 12.95 85 ASP A C 1
ATOM 635 O O . ASP A 1 85 ? 55.662 -39.998 83.862 1.00 14.71 85 ASP A O 1
ATOM 640 N N . LYS A 1 86 ? 53.544 -39.689 83.180 1.00 12.49 86 LYS A N 1
ATOM 641 C CA . LYS A 1 86 ? 53.910 -39.587 81.772 1.00 12.49 86 LYS A CA 1
ATOM 642 C C . LYS A 1 86 ? 53.998 -38.094 81.428 1.00 12.00 86 LYS A C 1
ATOM 643 O O . LYS A 1 86 ? 53.287 -37.263 82.015 1.00 10.87 86 LYS A O 1
ATOM 649 N N . THR A 1 87 ? 54.876 -37.761 80.489 1.00 11.30 87 THR A N 1
ATOM 650 C CA . THR A 1 87 ? 55.081 -3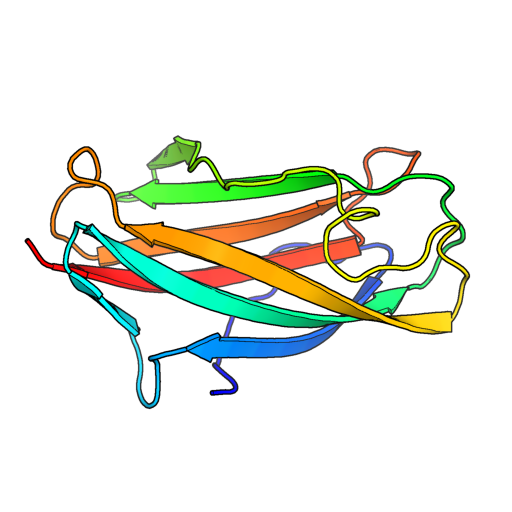6.385 80.059 1.00 11.24 87 THR A CA 1
ATOM 651 C C . THR A 1 87 ? 54.377 -36.141 78.736 1.00 10.99 87 THR A C 1
ATOM 652 O O . THR A 1 87 ? 54.419 -36.966 77.813 1.00 11.20 87 THR A O 1
ATOM 656 N N . TYR A 1 88 ? 53.714 -34.997 78.663 1.00 10.06 88 TYR A N 1
ATOM 657 C CA . TYR A 1 88 ? 52.935 -34.614 77.505 1.00 10.24 88 TYR A CA 1
ATOM 658 C C . TYR A 1 88 ? 53.288 -33.230 76.995 1.00 10.36 88 TYR A C 1
ATOM 659 O O . TYR A 1 88 ? 53.842 -32.398 77.727 1.00 10.61 88 TYR A O 1
ATOM 668 N N . ASN A 1 89 ? 52.962 -33.006 75.729 1.00 10.83 89 ASN A N 1
ATOM 669 C CA . ASN A 1 89 ? 53.151 -31.714 75.091 1.00 11.30 89 ASN A CA 1
ATOM 670 C C . ASN A 1 89 ? 51.812 -31.222 74.583 1.00 10.66 89 ASN A C 1
ATOM 671 O O . ASN A 1 89 ? 51.291 -31.704 73.575 1.00 10.92 89 ASN A O 1
ATOM 676 N N . TYR A 1 90 ? 51.233 -30.284 75.323 1.00 10.20 90 TYR A N 1
ATOM 677 C CA . TYR A 1 90 ? 49.962 -29.671 74.966 1.00 9.73 90 TYR A CA 1
ATOM 678 C C . TYR A 1 90 ? 50.275 -28.570 73.959 1.00 10.23 90 TYR A C 1
ATOM 679 O O . TYR A 1 90 ? 51.057 -27.660 74.241 1.00 9.32 90 TYR A O 1
ATOM 688 N N . VAL A 1 91 ? 49.640 -28.637 72.800 1.00 10.08 91 VAL A N 1
ATOM 689 C CA . VAL A 1 91 ? 49.904 -27.680 71.734 1.00 11.12 91 VAL A CA 1
ATOM 690 C C . VAL A 1 91 ? 48.636 -27.004 71.246 1.00 11.13 91 VAL A C 1
ATOM 691 O O . VAL A 1 91 ? 47.620 -27.657 71.016 1.00 11.49 91 VAL A O 1
ATOM 695 N N . ASN A 1 92 ? 48.694 -25.687 71.091 1.00 10.36 92 ASN A N 1
ATOM 696 C CA . ASN A 1 92 ? 47.552 -24.952 70.586 1.00 11.19 92 ASN A CA 1
ATOM 697 C C . ASN A 1 92 ? 48.036 -23.590 70.098 1.00 11.20 92 ASN A C 1
ATOM 698 O O . ASN A 1 92 ? 49.241 -23.326 70.055 1.00 10.58 92 ASN A O 1
ATOM 703 N N . LYS A 1 93 ? 47.090 -22.748 69.702 1.00 11.29 93 LYS A N 1
ATOM 704 C CA . LYS A 1 93 ? 47.398 -21.399 69.242 1.00 12.04 93 LYS A CA 1
ATOM 705 C C . LYS A 1 93 ? 46.517 -20.428 70.005 1.00 12.27 93 LYS A C 1
ATOM 706 O O . LYS A 1 93 ? 45.452 -20.806 70.521 1.00 12.01 93 LYS A O 1
ATOM 712 N N . LEU A 1 94 ? 46.972 -19.185 70.107 1.00 11.46 94 LEU A N 1
ATOM 713 C CA . LEU A 1 94 ? 46.204 -18.166 70.795 1.00 12.31 94 LEU A CA 1
ATOM 714 C C . LEU A 1 94 ? 46.068 -16.967 69.882 1.00 12.60 94 LEU A C 1
ATOM 715 O O . LEU A 1 94 ? 46.997 -16.180 69.706 1.00 11.31 94 LEU A O 1
ATOM 720 N N . PRO A 1 95 ? 44.896 -16.817 69.267 1.00 14.14 95 PRO A N 1
ATOM 721 C CA . PRO A 1 95 ? 44.715 -15.673 68.379 1.00 14.43 95 PRO A CA 1
ATOM 722 C C . PRO A 1 95 ? 44.597 -14.375 69.190 1.00 14.12 95 PRO A C 1
ATOM 723 O O . PRO A 1 95 ? 43.972 -14.355 70.246 1.00 15.60 95 PRO A O 1
ATOM 727 N N . VAL A 1 96 ? 45.242 -13.321 68.714 1.00 13.84 96 VAL A N 1
ATOM 728 C CA . VAL A 1 96 ? 45.149 -12.018 69.377 1.00 13.66 96 VAL A CA 1
ATOM 729 C C . VAL A 1 96 ? 43.985 -11.368 68.622 1.00 13.87 96 VAL A C 1
ATOM 730 O O . VAL A 1 96 ? 44.095 -11.096 67.425 1.00 14.56 96 VAL A O 1
ATOM 734 N N . LYS A 1 97 ? 42.880 -11.124 69.314 1.00 13.52 97 LYS A N 1
ATOM 735 C CA . LYS A 1 97 ? 41.681 -10.591 68.670 1.00 12.65 97 LYS A CA 1
ATOM 736 C C . LYS A 1 97 ? 41.441 -9.100 68.738 1.00 11.46 97 LYS A C 1
ATOM 737 O O . LYS A 1 97 ? 41.982 -8.406 69.598 1.00 11.30 97 LYS A O 1
ATOM 743 N N . ASN A 1 98 ? 40.624 -8.616 67.801 1.00 10.24 98 ASN A N 1
ATOM 744 C CA . ASN A 1 98 ? 40.281 -7.204 67.737 1.00 10.27 98 ASN A CA 1
ATOM 745 C C . ASN A 1 98 ? 39.533 -6.747 68.988 1.00 9.11 98 ASN A C 1
ATOM 746 O O . ASN A 1 98 ? 39.581 -5.567 69.336 1.00 8.20 98 ASN A O 1
ATOM 751 N N . GLU A 1 99 ? 38.860 -7.680 69.664 1.00 8.30 99 GLU A N 1
ATOM 752 C CA . GLU A 1 99 ? 38.109 -7.370 70.881 1.00 8.92 99 GLU A CA 1
ATOM 753 C C . GLU A 1 99 ? 39.037 -7.090 72.062 1.00 8.56 99 GLU A C 1
ATOM 754 O O . GLU A 1 99 ? 38.619 -6.479 73.041 1.00 8.54 99 GLU A O 1
ATOM 760 N N . TYR A 1 100 ? 40.285 -7.524 71.977 1.00 8.21 100 TYR A N 1
ATOM 761 C CA . TYR A 1 100 ? 41.189 -7.338 73.103 1.00 8.57 100 TYR A CA 1
ATOM 762 C C . TYR A 1 100 ? 41.764 -5.938 73.095 1.00 8.24 100 TYR A C 1
ATOM 763 O O . TYR A 1 100 ? 42.250 -5.478 72.065 1.00 8.11 100 TYR A O 1
ATOM 772 N N . PRO A 1 101 ? 41.716 -5.235 74.237 1.00 7.90 101 PRO A N 1
ATOM 773 C CA . PRO A 1 101 ? 42.266 -3.874 74.275 1.00 7.64 101 PRO A CA 1
ATOM 77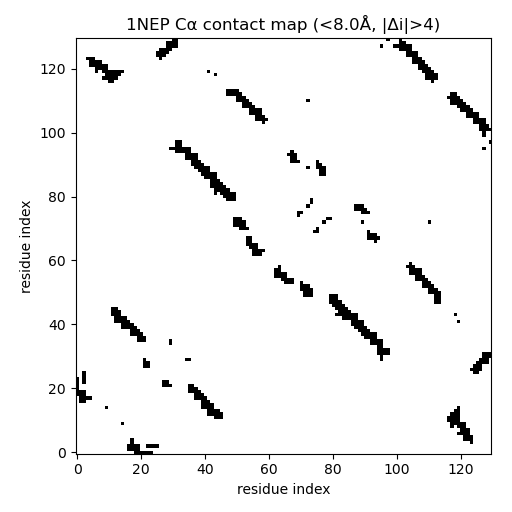4 C C . PRO A 1 101 ? 43.767 -3.924 74.014 1.00 8.49 101 PRO A C 1
ATOM 775 O O . PRO A 1 101 ? 44.444 -4.877 74.423 1.00 8.02 101 PRO A O 1
ATOM 779 N N . SER A 1 102 ? 44.295 -2.902 73.348 1.00 8.00 102 SER A N 1
ATOM 780 C CA . SER A 1 102 ? 45.709 -2.880 72.980 1.00 9.92 102 SER A CA 1
ATOM 781 C C . SER A 1 102 ? 46.619 -2.393 74.096 1.00 9.43 102 SER A C 1
ATOM 782 O O . SER A 1 102 ? 47.328 -1.391 73.968 1.00 9.88 102 SER A O 1
ATOM 785 N N . ILE A 1 103 ? 46.613 -3.153 75.184 1.00 8.99 103 ILE A N 1
ATOM 786 C CA . ILE A 1 103 ? 47.403 -2.852 76.370 1.00 9.50 103 ILE A CA 1
ATOM 787 C C . ILE A 1 103 ? 47.985 -4.156 76.912 1.00 9.12 103 ILE A C 1
ATOM 788 O O . ILE A 1 103 ? 47.829 -5.208 76.296 1.00 8.98 103 ILE A O 1
ATOM 793 N N . LYS A 1 104 ? 48.651 -4.080 78.066 1.00 10.47 104 LYS A N 1
ATOM 794 C CA . LYS A 1 104 ? 49.197 -5.265 78.724 1.00 11.40 104 LYS A CA 1
ATOM 795 C C . LYS A 1 104 ? 48.023 -6.059 79.270 1.00 11.68 104 LYS A C 1
ATOM 796 O O . LYS A 1 104 ? 47.108 -5.497 79.881 1.00 12.62 104 LYS A O 1
ATOM 802 N N . VAL A 1 105 ? 48.063 -7.365 79.036 1.00 10.71 105 VAL A N 1
ATOM 803 C CA . VAL A 1 105 ? 47.042 -8.323 79.462 1.00 12.04 105 VAL A CA 1
ATOM 804 C C . VAL A 1 105 ? 47.795 -9.531 80.028 1.00 11.19 105 VAL A C 1
ATOM 805 O O . VAL A 1 105 ? 48.820 -9.949 79.474 1.00 13.70 105 VAL A O 1
ATOM 809 N N . VAL A 1 106 ? 47.330 -10.087 81.136 1.00 9.61 106 VAL A N 1
ATOM 810 C CA . VAL A 1 106 ? 47.978 -11.287 81.652 1.00 9.42 106 VAL A CA 1
ATOM 811 C C . VAL A 1 106 ? 47.179 -12.480 81.135 1.00 9.26 106 VAL A C 1
ATOM 812 O O . VAL A 1 106 ? 45.969 -12.576 81.358 1.00 9.83 106 VAL A O 1
ATOM 816 N N . VAL A 1 107 ? 47.845 -13.374 80.425 1.00 7.36 107 VAL A N 1
ATOM 817 C CA . VAL A 1 107 ? 47.195 -14.561 79.899 1.00 7.84 107 VAL A CA 1
ATOM 818 C C . VAL A 1 107 ? 47.336 -15.711 80.883 1.00 8.10 107 VAL A C 1
ATOM 819 O O . VAL A 1 107 ? 48.449 -16.029 81.330 1.00 8.03 107 VAL A O 1
ATOM 823 N N . GLU A 1 108 ? 46.205 -16.308 81.252 1.00 7.30 108 GLU A N 1
ATOM 824 C CA . GLU A 1 108 ? 46.199 -17.472 82.130 1.00 7.56 108 GLU A CA 1
ATOM 825 C C . GLU A 1 108 ? 45.725 -18.667 81.309 1.00 7.21 108 GLU A C 1
ATOM 826 O O . GLU A 1 108 ? 44.639 -18.628 80.720 1.00 8.00 108 GLU A O 1
ATOM 832 N N . TRP A 1 109 ? 46.525 -19.725 81.265 1.00 6.96 109 TRP A N 1
ATOM 833 C CA . TRP A 1 109 ? 46.165 -20.930 80.516 1.00 6.81 109 TRP A CA 1
ATOM 834 C C . TRP A 1 109 ? 46.100 -22.084 81.496 1.00 6.90 109 TRP A C 1
ATOM 835 O O . TRP A 1 109 ? 46.998 -22.251 82.314 1.00 6.48 109 TRP A O 1
ATOM 846 N N . GLU A 1 110 ? 45.047 -22.893 81.376 1.00 6.85 110 GLU A N 1
ATOM 847 C CA . GLU A 1 110 ? 44.837 -24.042 82.255 1.00 7.12 110 GLU A CA 1
ATOM 848 C C . GLU A 1 110 ? 44.376 -25.251 81.476 1.00 6.82 110 GLU A C 1
ATOM 849 O O . GLU A 1 110 ? 43.815 -25.134 80.385 1.00 6.49 110 GLU A O 1
ATOM 855 N N . LEU A 1 111 ? 44.608 -26.416 82.068 1.00 6.26 111 LEU A N 1
ATOM 856 C CA . LEU A 1 111 ? 44.160 -27.692 81.524 1.00 5.82 111 LEU A CA 1
ATOM 857 C C . LEU A 1 111 ? 43.662 -28.473 82.734 1.00 6.09 111 LEU A C 1
ATOM 858 O O . LEU A 1 111 ? 44.382 -28.586 83.728 1.00 6.71 111 LEU A O 1
ATOM 863 N N . THR A 1 112 ? 42.432 -28.977 82.671 1.00 6.39 112 THR A N 1
ATOM 864 C CA . THR A 1 112 ? 41.855 -29.739 83.781 1.00 7.20 112 THR A CA 1
ATOM 865 C C . THR A 1 112 ? 41.580 -31.192 83.388 1.00 7.33 112 THR A C 1
ATOM 866 O O . THR A 1 112 ? 41.456 -31.524 82.199 1.00 7.78 112 THR A O 1
ATOM 870 N N . ASP A 1 113 ? 41.471 -32.046 84.409 1.00 7.42 113 ASP A N 1
ATOM 871 C CA . ASP A 1 113 ? 41.258 -33.486 84.241 1.00 7.49 113 ASP A CA 1
ATOM 872 C C . ASP A 1 113 ? 39.809 -33.922 84.476 1.00 8.32 113 ASP A C 1
ATOM 873 O O . ASP A 1 113 ? 38.907 -33.090 84.564 1.00 7.77 113 ASP A O 1
ATOM 878 N N . ASP A 1 114 ? 39.601 -35.236 84.567 1.00 8.85 114 ASP A N 1
ATOM 879 C CA . ASP A 1 114 ? 38.258 -35.795 84.763 1.00 10.81 114 ASP A CA 1
ATOM 880 C C . ASP A 1 114 ? 37.548 -35.241 85.984 1.00 9.53 114 ASP A C 1
ATOM 881 O O . ASP A 1 114 ? 36.322 -35.147 85.995 1.00 11.57 114 ASP A O 1
ATOM 886 N N . LYS A 1 115 ? 38.322 -34.925 87.020 1.00 10.07 115 LYS A N 1
ATOM 887 C CA . LYS A 1 115 ? 37.783 -34.405 88.270 1.00 9.36 115 LYS A CA 1
ATOM 888 C C . LYS A 1 115 ? 37.797 -32.884 88.314 1.00 8.26 115 LYS A C 1
ATOM 889 O O . LYS A 1 115 ? 37.654 -32.286 89.378 1.00 8.06 115 LYS A O 1
ATOM 895 N N . ASN A 1 116 ? 37.941 -32.263 87.142 1.00 7.21 116 ASN A N 1
ATOM 896 C CA . ASN A 1 116 ? 37.986 -30.804 87.022 1.00 7.06 116 ASN A CA 1
ATOM 897 C C . ASN A 1 116 ? 39.157 -30.174 87.786 1.00 6.62 116 ASN A C 1
ATOM 898 O O . ASN A 1 116 ? 39.097 -29.000 88.169 1.00 6.53 116 ASN A O 1
ATOM 903 N N . GLN A 1 117 ? 40.214 -30.953 87.999 1.00 6.98 117 GLN A N 1
ATOM 904 C CA . GLN A 1 117 ? 41.396 -30.478 88.709 1.00 7.35 117 GLN A CA 1
ATOM 905 C C . GLN A 1 117 ? 42.476 -30.038 87.728 1.00 7.29 117 GLN A C 1
ATOM 906 O O . GLN A 1 117 ? 42.640 -30.605 86.640 1.00 7.42 117 GLN A O 1
ATOM 912 N N . ARG A 1 118 ? 43.213 -29.015 88.129 1.00 6.91 118 ARG A N 1
ATOM 913 C CA . ARG A 1 118 ? 44.227 -28.436 87.264 1.00 6.40 118 ARG A CA 1
ATOM 914 C C . ARG A 1 118 ? 45.490 -29.240 87.055 1.00 6.79 118 ARG A C 1
ATOM 915 O O . ARG A 1 118 ? 46.249 -29.438 88.002 1.00 7.71 118 ARG A O 1
ATOM 923 N N . PHE A 1 119 ? 45.707 -29.712 85.826 1.00 6.34 119 PHE A N 1
ATOM 924 C CA . PHE A 1 119 ? 46.971 -30.358 85.455 1.00 6.17 119 PHE A CA 1
ATOM 925 C C . PHE A 1 119 ? 48.018 -29.222 85.491 1.00 7.04 119 PHE A C 1
ATOM 926 O O . PHE A 1 119 ? 49.134 -29.388 85.985 1.00 7.58 119 PHE A O 1
ATOM 934 N N . PHE A 1 120 ? 47.663 -28.074 84.916 1.00 6.39 120 PHE A N 1
ATOM 935 C CA . PHE A 1 120 ? 48.569 -26.937 84.929 1.00 6.43 120 PHE A CA 1
ATOM 936 C C . PHE A 1 120 ? 47.800 -25.648 84.883 1.00 6.12 120 PHE A C 1
ATOM 937 O O . PHE A 1 120 ? 46.652 -25.605 84.431 1.00 6.70 120 PHE A O 1
ATOM 945 N N . CYS A 1 121 ? 48.431 -24.608 85.412 1.00 6.13 121 CYS A N 1
ATOM 946 C CA . CYS A 1 121 ? 47.887 -23.258 85.386 1.00 5.89 121 CYS A CA 1
ATOM 947 C C . CYS A 1 121 ? 49.084 -22.352 85.340 1.00 6.38 121 CYS A C 1
ATOM 948 O O . CYS A 1 121 ? 49.914 -22.389 86.255 1.00 6.26 121 CYS A O 1
ATOM 951 N N . TRP A 1 122 ? 49.203 -21.560 84.285 1.00 5.91 122 TRP A N 1
ATOM 952 C CA . TRP A 1 122 ? 50.311 -20.616 84.228 1.00 6.27 122 TRP A CA 1
ATOM 953 C C . TRP A 1 122 ? 49.832 -19.282 83.695 1.00 6.31 122 TRP A C 1
ATOM 954 O O . TRP A 1 122 ? 48.836 -19.215 82.967 1.00 6.74 122 TRP A O 1
ATOM 965 N N . GLN A 1 123 ? 50.550 -18.230 84.080 1.00 6.52 123 GLN A N 1
ATOM 966 C CA . GLN A 1 123 ? 50.278 -16.854 83.683 1.00 6.84 123 GLN A CA 1
ATOM 967 C C . GLN A 1 123 ? 51.517 -16.180 83.131 1.00 6.78 123 GLN A C 1
ATOM 968 O O . GLN A 1 123 ? 52.623 -16.365 83.660 1.00 6.74 123 GLN A O 1
ATOM 974 N N . ILE A 1 124 ? 51.331 -15.423 82.052 1.00 6.47 124 ILE A N 1
ATOM 975 C CA . ILE A 1 124 ? 52.406 -14.620 81.472 1.00 6.93 124 ILE A CA 1
ATOM 976 C C . ILE A 1 124 ? 51.808 -13.319 80.963 1.00 7.84 124 ILE A C 1
ATOM 977 O O . ILE A 1 124 ? 50.627 -13.254 80.597 1.00 8.31 124 ILE A O 1
ATOM 982 N N . PRO A 1 125 ? 52.608 -12.253 80.955 1.00 7.97 125 PRO A N 1
ATOM 983 C CA . PRO A 1 125 ? 52.102 -10.980 80.459 1.00 8.70 125 PRO A CA 1
ATOM 984 C C . PRO A 1 125 ? 52.260 -10.901 78.949 1.00 9.29 125 PRO A C 1
ATOM 985 O O . PRO A 1 125 ? 53.264 -11.375 78.400 1.00 9.30 125 PRO A O 1
ATOM 989 N N . ILE A 1 126 ? 51.270 -10.333 78.270 1.00 9.43 126 ILE A 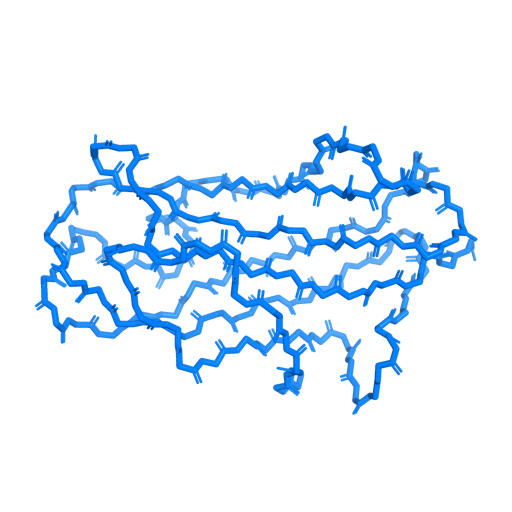N 1
ATOM 990 C CA . ILE A 1 126 ? 51.413 -10.083 76.839 1.00 10.15 126 ILE A CA 1
ATOM 991 C C . ILE A 1 126 ? 50.971 -8.652 76.570 1.00 10.77 126 ILE A C 1
ATOM 992 O O . ILE A 1 126 ? 50.194 -8.069 77.325 1.00 11.41 126 ILE A O 1
ATOM 997 N N . GLU A 1 127 ? 51.510 -8.069 75.513 1.00 10.22 127 GLU A N 1
ATOM 998 C CA . GLU A 1 127 ? 51.125 -6.726 75.118 1.00 11.52 127 GLU A CA 1
ATOM 999 C C . GLU A 1 127 ? 50.355 -6.899 73.831 1.00 11.86 127 GLU A C 1
ATOM 1000 O O . GLU A 1 127 ? 50.892 -7.389 72.833 1.00 12.02 127 GLU A O 1
ATOM 1006 N N . VAL A 1 128 ? 49.083 -6.531 73.859 1.00 11.20 128 VAL A N 1
ATOM 1007 C CA . VAL A 1 128 ? 48.253 -6.623 72.667 1.00 11.37 128 VAL A CA 1
ATOM 1008 C C . VAL A 1 128 ? 48.552 -5.395 71.806 1.00 12.61 128 VAL A C 1
ATOM 1009 O O . VAL A 1 128 ? 48.387 -4.258 72.245 1.00 11.85 128 VAL A O 1
ATOM 1013 N N . GLU A 1 129 ? 49.021 -5.622 70.586 1.00 13.55 129 GLU A N 1
ATOM 1014 C CA . GLU A 1 129 ? 49.335 -4.516 69.693 1.00 15.89 129 GLU A CA 1
ATOM 1015 C C . GLU A 1 129 ? 48.241 -4.377 68.653 1.00 16.29 129 GLU A C 1
ATOM 1016 O O . GLU A 1 129 ? 47.805 -5.366 68.062 1.00 15.80 129 GLU A O 1
ATOM 1022 N N . ALA A 1 130 ? 47.790 -3.148 68.436 1.00 17.58 130 ALA A N 1
ATOM 1023 C CA . ALA A 1 130 ? 46.740 -2.902 67.466 1.00 18.70 130 ALA A CA 1
ATOM 1024 C C . ALA A 1 130 ? 47.285 -3.134 66.062 1.00 19.81 130 ALA A C 1
ATOM 1025 O O . ALA A 1 130 ? 48.492 -2.889 65.849 1.00 20.70 130 ALA A O 1
#

Radius of gyration: 14.08 Å; Cα contacts (8 Å, |Δi|>4): 355; chains: 1; bounding box: 25×39×27 Å

Nearest PDB structures (foldseek):
  1nep-assembly1_A  TM=1.008E+00  e=1.360E-26  Bos taurus
  6w5v-assembly1_D  TM=9.515E-01  e=1.134E-21  Homo sapiens
  8vk1-assembly2_A  TM=8.599E-01  e=1.170E-09  Dermatophagoides pteronyssinus
  1xwv-assembly2_B  TM=8.528E-01  e=1.152E-08  Dermatophagoides farinae
  1wrf-assembly1_A  TM=8.707E-01  e=2.559E-08  Dermatophagoides farinae